Protein AF-A0A151R2X0-F1 (afdb_monomer_lite)

Organism: Cajanus cajan (NCBI:txid3821)

Sequence (157 aa):
MKINYKLSSAKICKNKICYETSFVLVKNMNIPCILGTPFLSLLYPFTVTEKGLETKILGNNLCFEFIYPPRSRELNLLKENSTSFITNKRKHINFLSKEIQYKRIEEQLQNKNLQETIKVINDKIEKEICELNPTAFWHRKKYEVSLPYIDNFDGEF

Structure (mmCIF, N/CA/C/O backbone):
data_AF-A0A151R2X0-F1
#
_entry.id   AF-A0A151R2X0-F1
#
loop_
_atom_site.group_PDB
_atom_site.id
_atom_site.type_symbol
_atom_site.label_atom_id
_atom_site.label_alt_id
_atom_site.label_comp_id
_atom_site.label_asym_id
_atom_site.label_entity_id
_atom_site.label_seq_id
_atom_site.pdbx_PDB_ins_code
_atom_site.Cartn_x
_atom_site.Cartn_y
_atom_site.Cartn_z
_atom_site.occupancy
_atom_site.B_iso_or_equiv
_atom_site.auth_seq_id
_atom_site.auth_comp_id
_atom_site.auth_asym_id
_atom_site.auth_atom_id
_atom_site.pdbx_PDB_model_num
ATOM 1 N N . MET A 1 1 ? 13.670 11.513 5.527 1.00 50.47 1 MET A N 1
ATOM 2 C CA . MET A 1 1 ? 14.471 10.467 4.851 1.00 50.47 1 MET A CA 1
ATOM 3 C C . MET A 1 1 ? 15.838 11.062 4.517 1.00 50.47 1 MET A C 1
ATOM 5 O O . MET A 1 1 ? 15.891 11.963 3.693 1.00 50.47 1 MET A O 1
ATOM 9 N N . LYS A 1 2 ? 16.921 10.677 5.213 1.00 51.53 2 LYS A N 1
ATOM 10 C CA . LYS A 1 2 ? 18.277 11.179 4.904 1.00 51.53 2 LYS A CA 1
ATOM 11 C C . LYS A 1 2 ? 18.842 10.374 3.731 1.00 51.53 2 LYS A C 1
ATOM 13 O O . LYS A 1 2 ? 19.116 9.185 3.875 1.00 51.53 2 LYS A O 1
ATOM 18 N N . ILE A 1 3 ? 18.940 11.005 2.563 1.00 58.28 3 ILE A N 1
ATOM 19 C CA . ILE A 1 3 ? 19.535 10.414 1.360 1.00 58.28 3 ILE A CA 1
ATOM 20 C C . ILE A 1 3 ? 21.053 10.467 1.534 1.00 58.28 3 ILE A C 1
ATOM 22 O O . ILE A 1 3 ? 21.662 11.510 1.333 1.00 58.28 3 ILE A O 1
ATOM 26 N N . ASN A 1 4 ? 21.659 9.359 1.955 1.00 61.53 4 ASN A N 1
ATOM 27 C CA . ASN A 1 4 ? 23.092 9.331 2.267 1.00 61.53 4 ASN A CA 1
ATOM 28 C C . ASN A 1 4 ? 23.978 9.008 1.050 1.00 61.53 4 ASN A C 1
ATOM 30 O O . ASN A 1 4 ? 25.188 9.182 1.131 1.00 61.53 4 ASN A O 1
ATOM 34 N N . TYR A 1 5 ? 23.401 8.550 -0.068 1.00 72.62 5 TYR A N 1
ATOM 35 C CA . TYR A 1 5 ? 24.160 8.099 -1.239 1.00 72.62 5 TYR A CA 1
ATOM 36 C C . TYR A 1 5 ? 23.413 8.462 -2.532 1.00 72.62 5 TYR A C 1
ATOM 38 O O . TYR A 1 5 ? 22.642 7.668 -3.070 1.00 72.62 5 TYR A O 1
ATOM 46 N N . LYS A 1 6 ? 23.596 9.696 -3.017 1.00 79.69 6 LYS A N 1
ATOM 47 C CA . LYS A 1 6 ? 23.119 10.122 -4.342 1.00 79.69 6 LYS A CA 1
ATOM 48 C C . LYS A 1 6 ? 24.209 9.839 -5.371 1.00 79.69 6 LYS A C 1
ATOM 50 O O . LYS A 1 6 ? 25.316 10.353 -5.254 1.00 79.69 6 LYS A O 1
ATOM 55 N N . LEU A 1 7 ? 23.881 9.055 -6.388 1.00 81.06 7 LEU A N 1
ATOM 56 C CA . LEU A 1 7 ? 24.717 8.849 -7.560 1.00 81.06 7 LEU A CA 1
ATOM 57 C C . LEU A 1 7 ? 24.312 9.877 -8.617 1.00 81.06 7 LEU A C 1
ATOM 59 O O . LEU A 1 7 ? 23.279 9.739 -9.269 1.00 81.06 7 LEU A O 1
ATOM 63 N N . SER A 1 8 ? 25.095 10.947 -8.730 1.00 78.62 8 SER A N 1
ATOM 64 C CA . SER A 1 8 ? 24.749 12.108 -9.562 1.00 78.62 8 SER A CA 1
ATOM 65 C C . SER A 1 8 ? 24.817 11.834 -11.065 1.00 78.62 8 SER A C 1
ATOM 67 O O . SER A 1 8 ? 24.056 12.441 -11.809 1.00 78.62 8 SER A O 1
ATOM 69 N N . SER A 1 9 ? 25.690 10.921 -11.495 1.00 81.00 9 SER A N 1
ATOM 70 C CA . SER A 1 9 ? 25.877 10.542 -12.896 1.00 81.00 9 SER A CA 1
ATOM 71 C C . SER A 1 9 ? 26.011 9.026 -12.985 1.00 81.00 9 SER A C 1
ATOM 73 O O . SER A 1 9 ? 27.013 8.441 -12.574 1.00 81.00 9 SER A O 1
ATOM 75 N N . ALA A 1 10 ? 24.958 8.379 -13.468 1.00 85.88 10 ALA A N 1
ATOM 76 C CA . ALA A 1 10 ? 24.930 6.965 -13.787 1.00 85.88 10 ALA A CA 1
ATOM 77 C C . ALA A 1 10 ? 24.503 6.797 -15.238 1.00 85.88 10 ALA A C 1
ATOM 79 O O . ALA A 1 10 ? 23.659 7.543 -15.732 1.00 85.88 10 ALA A O 1
ATOM 80 N N . LYS A 1 11 ? 25.058 5.796 -15.918 1.00 87.50 11 LYS A N 1
ATOM 81 C CA . LYS A 1 11 ? 24.751 5.528 -17.322 1.00 87.50 11 LYS A CA 1
ATOM 82 C C . LYS A 1 11 ? 23.962 4.234 -17.451 1.00 87.50 11 LYS A C 1
ATOM 84 O O . LYS A 1 11 ? 24.412 3.184 -17.003 1.00 87.50 11 LYS A O 1
ATOM 89 N N . ILE A 1 12 ? 22.794 4.317 -18.077 1.00 87.69 12 ILE A N 1
ATOM 90 C CA . ILE A 1 12 ? 21.970 3.168 -18.452 1.00 87.69 12 ILE A CA 1
ATOM 91 C C . ILE A 1 12 ? 22.197 2.928 -19.937 1.00 87.69 12 ILE A C 1
ATOM 93 O O . ILE A 1 12 ? 21.788 3.748 -20.757 1.00 87.69 12 ILE A O 1
ATOM 97 N N . CYS A 1 13 ? 22.847 1.820 -20.279 1.00 86.44 13 CYS A N 1
ATOM 98 C CA . CYS A 1 13 ? 23.218 1.516 -21.655 1.00 86.44 13 CYS A CA 1
ATOM 99 C C . CYS A 1 13 ? 22.451 0.306 -22.195 1.00 86.44 13 CYS A C 1
ATOM 101 O O . CYS A 1 13 ? 22.389 -0.734 -21.543 1.00 86.44 13 CYS A O 1
ATOM 103 N N . LYS A 1 14 ? 21.912 0.424 -23.412 1.00 85.75 14 LYS A N 1
ATOM 104 C CA . LYS A 1 14 ? 21.332 -0.689 -24.174 1.00 85.75 14 LYS A CA 1
ATOM 105 C C . LYS A 1 14 ? 21.591 -0.474 -25.667 1.00 85.75 14 LYS A C 1
ATOM 107 O O . LYS A 1 14 ? 21.430 0.628 -26.176 1.00 85.75 14 LYS A O 1
ATOM 112 N N . ASN A 1 15 ? 22.037 -1.521 -26.365 1.00 77.81 15 ASN A N 1
ATOM 113 C CA . ASN A 1 15 ? 22.317 -1.517 -27.810 1.00 77.81 15 ASN A CA 1
ATOM 114 C C . ASN A 1 15 ? 23.133 -0.296 -28.294 1.00 77.81 15 ASN A C 1
ATOM 116 O O . ASN A 1 15 ? 22.764 0.359 -29.263 1.00 77.81 15 ASN A O 1
ATOM 120 N N . LYS A 1 16 ? 24.253 -0.005 -27.609 1.00 81.56 16 LYS A N 1
ATOM 121 C CA . LYS A 1 16 ? 25.191 1.117 -27.864 1.00 81.56 16 LYS A CA 1
ATOM 122 C C . LYS A 1 16 ? 24.661 2.528 -27.563 1.00 81.56 16 LYS A C 1
ATOM 124 O O . LYS A 1 16 ? 25.419 3.485 -27.682 1.00 81.56 16 LYS A O 1
ATOM 129 N N . ILE A 1 17 ? 23.411 2.661 -27.128 1.00 84.88 17 ILE A N 1
ATOM 130 C CA . ILE A 1 17 ? 22.834 3.922 -26.656 1.00 84.88 17 ILE A CA 1
ATOM 131 C C . ILE A 1 17 ? 22.955 3.957 -25.135 1.00 84.88 17 ILE A C 1
ATOM 133 O O . ILE A 1 17 ? 22.631 2.972 -24.472 1.00 84.88 17 ILE A O 1
ATOM 137 N N . CYS A 1 18 ? 23.415 5.077 -24.582 1.00 88.44 18 CYS A N 1
ATOM 138 C CA . CYS A 1 18 ? 23.543 5.280 -23.143 1.00 88.44 18 CYS A CA 1
ATOM 139 C C . CYS A 1 18 ? 22.806 6.547 -22.714 1.00 88.44 18 CYS A C 1
ATOM 141 O O . CYS A 1 18 ? 23.022 7.611 -23.288 1.00 88.44 18 CYS A O 1
ATOM 143 N N . TYR A 1 19 ? 21.997 6.433 -21.666 1.00 87.88 19 TYR A N 1
ATOM 144 C CA . TYR A 1 19 ? 21.328 7.558 -21.022 1.00 87.88 19 TYR A CA 1
ATOM 145 C C . TYR A 1 19 ? 21.995 7.863 -19.703 1.00 87.88 19 TYR A C 1
ATOM 147 O O . TYR A 1 19 ? 22.182 6.969 -18.876 1.00 87.88 19 TYR A O 1
ATOM 155 N N . GLU A 1 20 ? 22.316 9.128 -19.496 1.00 89.25 20 GLU A N 1
ATOM 156 C CA . GLU A 1 20 ? 22.836 9.598 -18.226 1.00 89.25 20 GLU A CA 1
ATOM 157 C C . GLU A 1 20 ? 21.683 10.034 -17.323 1.00 89.25 20 GLU A C 1
ATOM 159 O O . GLU A 1 20 ? 20.837 10.837 -17.710 1.00 89.25 20 GLU A O 1
ATOM 164 N N . THR A 1 21 ? 21.619 9.476 -16.119 1.00 88.00 21 THR A N 1
ATOM 165 C CA . THR A 1 21 ? 20.599 9.814 -15.129 1.00 88.00 21 THR A CA 1
ATOM 166 C C . THR A 1 21 ? 21.159 9.711 -13.717 1.00 88.00 21 THR A C 1
ATOM 168 O O . THR A 1 21 ? 22.213 9.120 -13.486 1.00 88.00 21 THR A O 1
ATOM 171 N N . SER A 1 22 ? 20.453 10.298 -12.757 1.00 85.44 22 SER A N 1
ATOM 172 C CA . SER A 1 22 ? 20.851 10.260 -11.350 1.00 85.44 22 SER A CA 1
ATOM 173 C C . SER A 1 22 ? 20.040 9.222 -10.582 1.00 85.44 22 SER A C 1
ATOM 175 O O . SER A 1 22 ? 18.832 9.097 -10.787 1.00 85.44 22 SER A O 1
ATOM 177 N N . PHE A 1 23 ? 20.693 8.510 -9.666 1.00 84.50 23 PHE A N 1
ATOM 178 C CA . PHE A 1 23 ? 20.058 7.522 -8.798 1.00 84.50 23 PHE A CA 1
ATOM 179 C C . PHE A 1 23 ? 20.262 7.849 -7.328 1.00 84.50 23 PHE A C 1
ATOM 181 O O . PHE A 1 23 ? 21.222 8.503 -6.926 1.00 84.50 23 PHE A O 1
ATOM 188 N N . VAL A 1 24 ? 19.356 7.339 -6.503 1.00 85.88 24 VAL A N 1
ATOM 189 C CA . VAL A 1 24 ? 19.495 7.354 -5.052 1.00 85.88 24 VAL A CA 1
ATOM 190 C C . VAL A 1 24 ? 19.697 5.922 -4.587 1.00 85.88 24 VAL A C 1
ATOM 192 O O . VAL A 1 24 ? 18.836 5.073 -4.803 1.00 85.88 24 VAL A O 1
ATOM 195 N N . LEU A 1 25 ? 20.832 5.659 -3.944 1.00 81.69 25 LEU A N 1
ATOM 196 C CA . LEU A 1 25 ? 21.114 4.368 -3.339 1.00 81.69 25 LEU A CA 1
ATOM 197 C C . LEU A 1 25 ? 20.588 4.358 -1.906 1.00 81.69 25 LEU A C 1
ATOM 199 O O . LEU A 1 25 ? 20.908 5.219 -1.082 1.00 81.69 25 LEU A O 1
ATOM 203 N N . VAL A 1 26 ? 19.784 3.343 -1.609 1.00 81.00 26 VAL A N 1
ATOM 204 C CA . VAL A 1 26 ? 19.197 3.113 -0.292 1.00 81.00 26 VAL A CA 1
ATOM 205 C C . VAL A 1 26 ? 19.729 1.784 0.232 1.00 81.00 26 VAL A C 1
ATOM 207 O O . VAL A 1 26 ? 19.663 0.767 -0.456 1.00 81.00 26 VAL A O 1
ATOM 210 N N . LYS A 1 27 ? 20.288 1.793 1.448 1.00 78.94 27 LYS A N 1
ATOM 211 C CA . LYS A 1 27 ? 20.796 0.575 2.098 1.00 78.94 27 LYS A CA 1
ATOM 212 C C . LYS A 1 27 ? 19.648 -0.413 2.341 1.00 78.94 27 LYS A C 1
ATOM 214 O O . LYS A 1 27 ? 18.549 0.003 2.692 1.00 78.94 27 LYS A O 1
ATOM 219 N N . ASN A 1 28 ? 19.938 -1.708 2.208 1.00 78.81 28 ASN A N 1
ATOM 220 C CA . ASN A 1 28 ? 19.025 -2.823 2.493 1.00 78.81 28 ASN A CA 1
ATOM 221 C C . ASN A 1 28 ? 17.746 -2.869 1.632 1.00 78.81 28 ASN A C 1
ATOM 223 O O . ASN A 1 28 ? 16.739 -3.427 2.064 1.00 78.81 28 ASN A O 1
ATOM 227 N N . MET A 1 29 ? 17.761 -2.316 0.414 1.00 78.88 29 MET A N 1
ATOM 228 C CA . MET A 1 29 ? 16.668 -2.538 -0.535 1.00 78.88 29 MET A CA 1
ATOM 229 C C . MET A 1 29 ? 16.898 -3.808 -1.349 1.00 78.88 29 MET A C 1
ATOM 231 O O . MET A 1 29 ? 17.875 -3.908 -2.082 1.00 78.88 29 MET A O 1
ATOM 235 N N . ASN A 1 30 ? 15.953 -4.744 -1.257 1.00 77.12 30 ASN A N 1
ATOM 236 C CA . ASN A 1 30 ? 15.908 -5.959 -2.079 1.00 77.12 30 ASN A CA 1
ATOM 237 C C . ASN A 1 30 ? 15.040 -5.779 -3.343 1.00 77.12 30 ASN A C 1
ATOM 239 O O . ASN A 1 30 ? 14.506 -6.738 -3.894 1.00 77.12 30 ASN A O 1
ATOM 243 N N . ILE A 1 31 ? 14.813 -4.528 -3.751 1.00 76.38 31 ILE A N 1
ATOM 244 C CA . ILE A 1 31 ? 13.983 -4.188 -4.908 1.00 76.38 31 ILE A CA 1
ATOM 245 C C . ILE A 1 31 ? 14.921 -3.918 -6.089 1.00 76.38 31 ILE A C 1
ATOM 247 O O . ILE A 1 31 ? 15.918 -3.213 -5.905 1.00 76.38 31 ILE A O 1
ATOM 251 N N . PRO A 1 32 ? 14.617 -4.431 -7.296 1.00 77.69 32 PRO A N 1
ATOM 252 C CA . PRO A 1 32 ? 15.331 -4.039 -8.502 1.00 77.69 32 PRO A CA 1
ATOM 253 C C .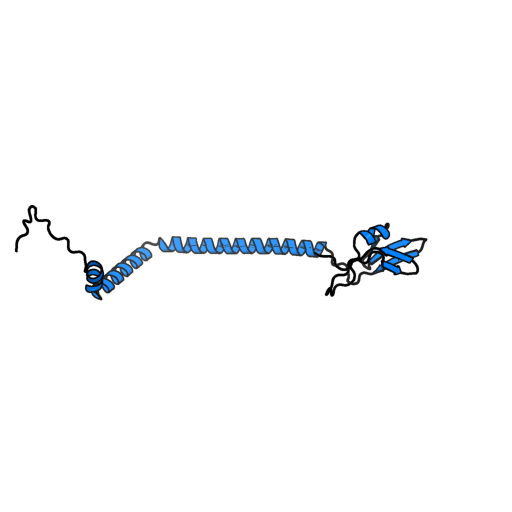 PRO A 1 32 ? 15.301 -2.520 -8.727 1.00 77.69 32 PRO A C 1
ATOM 255 O O . PRO A 1 32 ? 14.448 -1.810 -8.197 1.00 77.69 32 PRO A O 1
ATOM 258 N N . CYS A 1 33 ? 16.228 -2.018 -9.542 1.00 79.75 33 CYS A N 1
ATOM 259 C CA . CYS A 1 33 ? 16.338 -0.594 -9.854 1.00 79.75 33 CYS A CA 1
ATOM 260 C C . CYS A 1 33 ? 14.995 0.004 -10.324 1.00 79.75 33 CYS A C 1
ATOM 262 O O . CYS A 1 33 ? 14.375 -0.502 -11.260 1.00 79.75 33 CYS A O 1
ATOM 264 N N . ILE A 1 34 ? 14.560 1.093 -9.681 1.00 82.69 34 ILE A N 1
ATOM 265 C CA . ILE A 1 34 ? 13.334 1.814 -10.039 1.00 82.69 34 ILE A CA 1
ATOM 266 C C . ILE A 1 34 ? 13.702 2.958 -10.982 1.00 82.69 34 ILE A C 1
ATOM 268 O O . ILE A 1 34 ? 14.409 3.893 -10.604 1.00 82.69 34 ILE A O 1
ATOM 272 N N . LEU A 1 35 ? 13.183 2.895 -12.204 1.00 85.88 35 LEU A N 1
ATOM 273 C CA . LEU A 1 35 ? 13.348 3.937 -13.210 1.00 85.88 35 LEU A CA 1
ATOM 274 C C . LEU A 1 35 ? 12.204 4.943 -13.078 1.00 85.88 35 LEU A C 1
ATOM 276 O O . LEU A 1 35 ? 11.059 4.658 -13.422 1.00 85.88 35 LEU A O 1
ATOM 280 N N . GLY A 1 36 ? 12.515 6.105 -12.507 1.00 84.50 36 GLY A N 1
ATOM 281 C CA . GLY A 1 36 ? 11.536 7.162 -12.262 1.00 84.50 36 GLY A CA 1
ATOM 282 C C . GLY A 1 36 ? 11.301 8.082 -13.462 1.00 84.50 36 GLY A C 1
ATOM 283 O O . GLY A 1 36 ? 11.897 7.934 -14.530 1.00 84.50 36 GLY A O 1
ATOM 284 N N . THR A 1 37 ? 10.486 9.112 -13.234 1.00 86.00 37 THR A N 1
ATOM 285 C CA . THR A 1 37 ? 10.157 10.161 -14.212 1.00 86.00 37 THR A CA 1
ATOM 286 C C . THR A 1 37 ? 11.369 10.767 -14.927 1.00 86.00 37 THR A C 1
ATOM 288 O O . THR A 1 37 ? 11.290 10.913 -16.142 1.00 86.00 37 THR A O 1
ATOM 291 N N . PRO A 1 38 ? 12.509 11.066 -14.262 1.00 85.62 38 PRO A N 1
ATOM 292 C CA . PRO A 1 38 ? 13.669 11.630 -14.952 1.00 85.62 38 PRO A CA 1
ATOM 293 C C . PRO A 1 38 ? 14.186 10.750 -16.093 1.00 85.62 38 PRO A C 1
ATOM 295 O O . PRO A 1 38 ? 14.584 11.265 -17.129 1.00 85.62 38 PRO A O 1
ATOM 298 N N . PHE A 1 39 ? 14.151 9.426 -15.926 1.00 89.19 39 PHE A N 1
ATOM 299 C CA . PHE A 1 39 ? 14.543 8.501 -16.985 1.00 89.19 39 PHE A CA 1
ATOM 300 C C . PHE A 1 39 ? 13.488 8.429 -18.095 1.00 89.19 39 PHE A C 1
ATOM 302 O O . PHE A 1 39 ? 13.836 8.436 -19.270 1.00 89.19 39 PHE A O 1
ATOM 309 N N . LEU A 1 40 ? 12.199 8.433 -17.742 1.00 89.62 40 LEU A N 1
ATOM 310 C CA . LEU A 1 40 ? 11.111 8.438 -18.726 1.00 89.62 40 LEU A CA 1
ATOM 311 C C . LEU A 1 40 ? 11.133 9.688 -19.615 1.00 89.62 40 LEU A C 1
ATOM 313 O O . LEU A 1 40 ? 10.894 9.583 -20.814 1.00 89.62 40 LEU A O 1
ATOM 317 N N . SER A 1 41 ? 11.479 10.852 -19.058 1.00 89.00 41 SER A N 1
ATOM 318 C CA . SER A 1 41 ? 11.646 12.084 -19.836 1.00 89.00 41 SER A CA 1
ATOM 319 C C . SER A 1 41 ? 12.777 11.980 -20.863 1.00 89.00 41 SER A C 1
ATOM 321 O O . SER A 1 41 ? 12.655 12.530 -21.951 1.00 89.00 41 SER A O 1
ATOM 323 N N . LEU A 1 42 ? 13.855 11.251 -20.549 1.00 87.81 42 LEU A N 1
ATOM 324 C CA . LEU A 1 42 ? 14.965 11.009 -21.481 1.00 87.81 42 LEU A CA 1
ATOM 325 C C . LEU A 1 42 ? 14.598 10.023 -22.598 1.00 87.81 42 LEU A C 1
ATOM 327 O O . LEU A 1 42 ? 15.193 10.062 -23.671 1.00 87.81 42 LEU A O 1
ATOM 3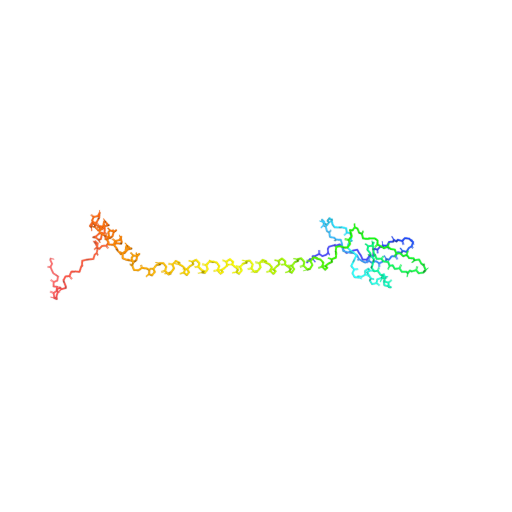31 N N . LEU A 1 43 ? 13.633 9.137 -22.345 1.00 89.19 43 LEU A N 1
ATOM 332 C CA . LEU A 1 43 ? 13.122 8.182 -23.327 1.00 89.19 43 LEU A CA 1
ATOM 333 C C . LEU A 1 43 ? 12.065 8.776 -24.263 1.00 89.19 43 LEU A C 1
ATOM 335 O O . LEU A 1 43 ? 11.617 8.085 -25.176 1.00 89.19 43 LEU A O 1
ATOM 339 N N . TYR A 1 44 ? 11.622 10.012 -24.035 1.00 88.25 44 TYR A N 1
ATOM 340 C CA . TYR A 1 44 ? 10.538 10.592 -24.814 1.00 88.25 44 TYR A CA 1
ATOM 341 C C . TYR A 1 44 ? 10.970 10.868 -26.269 1.00 88.25 44 TYR A C 1
ATOM 343 O O . TYR A 1 44 ? 12.009 11.496 -26.481 1.00 88.25 44 TYR A O 1
ATOM 351 N N . PRO A 1 45 ? 10.168 10.479 -27.278 1.00 90.44 45 PRO A N 1
ATOM 352 C CA . PRO A 1 45 ? 8.891 9.766 -27.180 1.00 90.44 45 PRO A CA 1
ATOM 353 C C . PRO A 1 45 ? 9.059 8.248 -26.973 1.00 90.44 45 PRO A C 1
ATOM 355 O O . PRO A 1 45 ? 9.893 7.606 -27.612 1.00 90.44 45 PRO A O 1
ATOM 358 N N . PHE A 1 46 ? 8.209 7.659 -26.125 1.00 91.75 46 PHE A N 1
ATOM 359 C CA . PHE A 1 46 ? 8.143 6.210 -25.906 1.00 91.75 46 PHE A CA 1
ATOM 360 C C . PHE A 1 46 ? 6.697 5.699 -25.908 1.00 91.75 46 PHE A C 1
ATOM 362 O O . PHE A 1 46 ? 5.743 6.454 -25.731 1.00 91.75 46 PHE A O 1
ATOM 369 N N . THR A 1 47 ? 6.535 4.396 -26.103 1.00 90.31 47 THR A N 1
ATOM 370 C CA . THR A 1 47 ? 5.272 3.660 -26.049 1.00 90.31 47 THR A CA 1
ATOM 371 C C . THR A 1 47 ? 5.388 2.548 -25.015 1.00 90.31 47 THR A C 1
ATOM 373 O O . THR A 1 47 ? 6.448 1.952 -24.845 1.00 90.31 47 THR A O 1
ATOM 376 N N . VAL A 1 48 ? 4.303 2.280 -24.296 1.00 88.56 48 VAL A N 1
ATOM 377 C CA . VAL A 1 48 ? 4.238 1.189 -23.320 1.00 88.56 48 VAL A CA 1
ATOM 378 C C . VAL A 1 48 ? 3.584 -0.016 -23.989 1.00 88.56 48 VAL A C 1
ATOM 380 O O . VAL A 1 48 ? 2.465 0.098 -24.484 1.00 88.56 48 VAL A O 1
ATOM 383 N N . THR A 1 49 ? 4.266 -1.158 -24.001 1.00 88.25 49 THR A N 1
ATOM 384 C CA . THR A 1 49 ? 3.741 -2.441 -24.491 1.00 88.25 49 THR A CA 1
ATOM 385 C C . THR A 1 49 ? 3.668 -3.452 -23.348 1.00 88.25 49 THR A C 1
ATOM 387 O O . THR A 1 49 ? 4.156 -3.196 -22.250 1.00 88.25 49 THR A O 1
ATOM 390 N N . GLU A 1 50 ? 3.068 -4.623 -23.572 1.00 83.62 50 GLU A N 1
ATOM 391 C CA . GLU A 1 50 ? 3.025 -5.686 -22.550 1.00 83.62 50 GLU A CA 1
ATOM 392 C C . GLU A 1 50 ? 4.424 -6.159 -22.127 1.00 83.62 50 GLU A C 1
ATOM 394 O O . GLU A 1 50 ? 4.623 -6.604 -20.997 1.00 83.62 50 GLU A O 1
ATOM 399 N N . LYS A 1 51 ? 5.399 -6.043 -23.037 1.00 86.38 51 LYS A N 1
ATOM 400 C CA . LYS A 1 51 ? 6.782 -6.468 -22.818 1.00 86.38 51 LYS A CA 1
ATOM 401 C C . LYS A 1 51 ? 7.609 -5.410 -22.096 1.00 86.38 51 LYS A C 1
ATOM 403 O O . LYS A 1 51 ? 8.499 -5.776 -21.332 1.00 86.38 51 LYS A O 1
ATOM 408 N N . GLY A 1 52 ? 7.361 -4.124 -22.338 1.00 89.25 52 GLY A N 1
ATOM 409 C CA . GLY A 1 52 ? 8.248 -3.078 -21.845 1.00 89.25 52 GLY A CA 1
ATOM 410 C C . GLY A 1 52 ? 7.958 -1.673 -22.359 1.00 89.25 52 GLY A C 1
ATOM 411 O O . GLY A 1 52 ? 6.882 -1.371 -22.869 1.00 89.25 52 GLY A O 1
ATOM 412 N N . LEU A 1 53 ? 8.956 -0.801 -22.213 1.00 90.38 53 LEU A N 1
ATOM 413 C CA . LEU A 1 53 ? 8.968 0.548 -22.777 1.00 90.38 53 LEU A CA 1
ATOM 414 C C . LEU A 1 53 ? 9.716 0.546 -24.108 1.00 90.38 53 LEU A C 1
ATOM 416 O O . LEU A 1 53 ? 10.910 0.252 -24.148 1.00 90.38 53 LEU A O 1
ATOM 420 N N . GLU A 1 54 ? 9.035 0.912 -25.184 1.00 91.62 54 GLU A N 1
ATOM 421 C CA . GLU A 1 54 ? 9.594 0.972 -26.530 1.00 91.62 54 GLU A CA 1
ATOM 422 C C . GLU A 1 54 ? 9.817 2.421 -26.961 1.00 91.62 54 GLU A C 1
ATOM 424 O O . GLU A 1 54 ? 8.927 3.256 -26.848 1.00 91.62 54 GLU A O 1
ATOM 429 N N . THR A 1 55 ? 11.001 2.736 -27.477 1.00 91.19 55 THR A N 1
ATOM 430 C CA . THR A 1 55 ? 11.323 4.049 -28.054 1.00 91.19 55 THR A CA 1
ATOM 431 C C . THR A 1 55 ? 12.079 3.880 -29.369 1.00 91.19 55 THR A C 1
ATOM 433 O O . THR A 1 55 ? 12.737 2.860 -29.595 1.00 91.19 55 THR A O 1
ATOM 436 N N . LYS A 1 56 ? 11.969 4.868 -30.260 1.00 88.94 56 LYS A N 1
ATOM 437 C CA . LYS A 1 56 ? 12.669 4.891 -31.549 1.00 88.94 56 LYS A CA 1
ATOM 438 C C . LYS A 1 56 ? 13.734 5.968 -31.533 1.00 88.94 56 LYS A C 1
ATOM 440 O O . LYS A 1 56 ? 13.411 7.149 -31.463 1.00 88.94 56 LYS A O 1
ATOM 445 N N . ILE A 1 57 ? 14.995 5.567 -31.663 1.00 84.12 57 ILE A N 1
ATOM 446 C CA . ILE A 1 57 ? 16.125 6.499 -31.713 1.00 84.12 57 ILE A CA 1
ATOM 447 C C . ILE A 1 57 ? 16.989 6.170 -32.913 1.00 84.12 57 ILE A C 1
ATOM 449 O O . ILE A 1 57 ? 17.461 5.044 -33.053 1.00 84.12 57 ILE A O 1
ATOM 453 N N . LEU A 1 58 ? 17.207 7.170 -33.773 1.00 79.81 58 LEU A N 1
ATOM 454 C CA . LEU A 1 58 ? 18.066 7.057 -34.959 1.00 79.81 58 LEU A CA 1
ATOM 455 C C . LEU A 1 58 ? 17.689 5.856 -35.855 1.00 79.81 58 LEU A C 1
ATOM 457 O O . LEU A 1 58 ? 18.555 5.190 -36.411 1.00 79.81 58 LEU A O 1
ATOM 461 N N . GLY A 1 59 ? 16.390 5.547 -35.953 1.00 78.56 59 GLY A N 1
ATOM 462 C CA . GLY A 1 59 ? 15.868 4.412 -36.726 1.00 78.56 59 GLY A CA 1
ATOM 463 C C . GLY A 1 59 ? 15.935 3.051 -36.020 1.00 78.56 59 GLY A C 1
ATOM 464 O O . GLY A 1 59 ? 15.347 2.093 -36.513 1.00 78.56 59 GLY A O 1
ATOM 465 N N . ASN A 1 60 ? 16.569 2.963 -34.847 1.00 82.19 60 ASN A N 1
ATOM 466 C CA . ASN A 1 60 ? 16.630 1.744 -34.047 1.00 82.19 60 ASN A CA 1
ATOM 467 C C . ASN A 1 60 ? 15.502 1.717 -33.008 1.00 82.19 60 ASN A C 1
ATOM 469 O O . ASN A 1 60 ? 15.342 2.653 -32.220 1.00 82.19 60 ASN A O 1
ATOM 473 N N . ASN A 1 61 ? 14.743 0.619 -32.979 1.00 86.19 61 ASN A N 1
ATOM 474 C CA . ASN A 1 61 ? 13.798 0.344 -31.900 1.00 86.19 61 ASN A CA 1
ATOM 475 C C . ASN A 1 61 ? 14.561 -0.151 -30.669 1.00 86.19 61 ASN A C 1
ATOM 477 O O . ASN A 1 61 ? 15.247 -1.174 -30.714 1.00 86.19 61 ASN A O 1
ATOM 481 N N . LEU A 1 62 ? 14.400 0.554 -29.556 1.00 89.88 62 LEU A N 1
ATOM 482 C CA . LEU A 1 62 ? 14.925 0.166 -28.258 1.00 89.88 62 LEU A CA 1
ATOM 483 C C . LEU A 1 62 ? 13.761 -0.234 -27.354 1.00 89.88 62 LEU A C 1
ATOM 485 O O . LEU A 1 62 ? 12.841 0.553 -27.161 1.00 89.88 62 LEU A O 1
ATOM 489 N N . CYS A 1 63 ? 13.811 -1.441 -26.794 1.00 90.06 63 CYS A N 1
ATOM 490 C CA . CYS A 1 63 ? 12.814 -1.926 -25.841 1.00 90.06 63 CYS A CA 1
ATOM 491 C C . CYS A 1 63 ? 13.465 -2.129 -24.472 1.00 90.06 63 CYS A C 1
ATOM 493 O O . CYS A 1 63 ? 14.478 -2.819 -24.375 1.00 90.06 63 CYS A O 1
ATOM 495 N N . PHE A 1 64 ? 12.911 -1.543 -23.417 1.00 89.44 64 PHE A N 1
ATOM 496 C CA . PHE A 1 64 ? 13.278 -1.804 -22.026 1.00 89.44 64 PHE A CA 1
ATOM 497 C C . PHE A 1 64 ? 12.238 -2.730 -21.406 1.00 89.44 64 PHE A C 1
ATOM 499 O O . PHE A 1 64 ? 11.131 -2.300 -21.096 1.00 89.44 64 PHE A O 1
ATOM 506 N N . GLU A 1 65 ? 12.602 -3.999 -21.251 1.00 89.50 65 GLU A N 1
ATOM 507 C CA . GLU A 1 65 ? 11.698 -5.049 -20.784 1.00 89.50 65 GLU A CA 1
ATOM 508 C C . GLU A 1 65 ? 11.338 -4.885 -19.307 1.00 89.50 65 GLU A C 1
ATOM 510 O O . GLU A 1 65 ? 12.170 -4.501 -18.478 1.00 89.50 65 GLU A O 1
ATOM 515 N N . PHE A 1 66 ? 10.092 -5.208 -18.970 1.00 87.19 66 PHE A N 1
ATOM 516 C CA . PHE A 1 66 ? 9.665 -5.262 -17.584 1.00 87.19 66 PHE A CA 1
ATOM 517 C C . PHE A 1 66 ? 10.193 -6.521 -16.898 1.00 87.19 66 PHE A C 1
ATOM 519 O O . PHE A 1 66 ? 10.109 -7.625 -17.427 1.00 87.19 66 PHE A O 1
ATOM 526 N N . ILE A 1 67 ? 10.682 -6.358 -15.668 1.00 84.12 67 ILE A N 1
ATOM 527 C CA . ILE A 1 67 ? 11.135 -7.479 -14.827 1.00 84.12 67 ILE A CA 1
ATOM 528 C C . ILE A 1 67 ? 9.954 -8.390 -14.456 1.00 84.12 67 ILE A C 1
ATOM 530 O O . ILE A 1 67 ? 10.103 -9.602 -14.329 1.00 84.12 67 ILE A O 1
ATOM 534 N N . TYR A 1 68 ? 8.770 -7.798 -14.299 1.00 79.56 68 TYR A N 1
ATOM 535 C CA . TYR A 1 68 ? 7.516 -8.490 -14.032 1.00 79.56 68 TYR A CA 1
ATOM 536 C C . TYR A 1 68 ? 6.442 -7.942 -14.972 1.00 79.56 68 TYR A C 1
ATOM 538 O O . TYR A 1 68 ? 6.451 -6.736 -15.227 1.00 79.56 68 TYR A O 1
ATOM 546 N N . PRO A 1 69 ? 5.495 -8.770 -15.447 1.00 72.56 69 PRO A N 1
ATOM 547 C CA . PRO A 1 69 ? 4.415 -8.287 -16.295 1.00 72.56 69 PRO A CA 1
ATOM 548 C C . PRO A 1 69 ? 3.655 -7.157 -15.587 1.00 72.56 69 PRO A C 1
ATOM 550 O O . PRO A 1 69 ? 3.450 -7.232 -14.365 1.00 72.56 69 PRO A O 1
ATOM 553 N N . PRO A 1 70 ? 3.235 -6.111 -16.318 1.00 66.88 70 PRO A N 1
ATOM 554 C CA . PRO A 1 70 ? 2.502 -5.006 -15.730 1.00 66.88 70 PRO A CA 1
ATOM 555 C C . PRO A 1 70 ? 1.191 -5.548 -15.151 1.00 66.88 70 PRO A C 1
ATOM 557 O O . PRO A 1 70 ? 0.251 -5.861 -15.877 1.00 66.88 70 PRO A O 1
ATOM 560 N N . ARG A 1 71 ? 1.117 -5.686 -13.819 1.00 65.81 71 ARG A N 1
ATOM 561 C CA . ARG A 1 71 ? -0.158 -5.933 -13.135 1.00 65.81 71 ARG A CA 1
ATOM 562 C C . ARG A 1 71 ? -1.034 -4.736 -13.464 1.00 65.81 71 ARG A C 1
ATOM 564 O O . ARG A 1 71 ? -0.672 -3.627 -13.071 1.00 65.81 71 ARG A O 1
ATOM 571 N N . SER A 1 72 ? -2.131 -4.928 -14.197 1.00 65.69 72 SER A N 1
ATOM 572 C CA . SER A 1 72 ? -3.000 -3.810 -14.553 1.00 65.69 72 SER A CA 1
ATOM 573 C C . SER A 1 72 ? -3.425 -3.115 -13.260 1.00 65.69 72 SER A C 1
ATOM 575 O O . SER A 1 72 ? -4.083 -3.673 -12.381 1.00 65.69 72 SER A O 1
ATOM 577 N N . ARG A 1 73 ? -2.935 -1.887 -13.088 1.00 58.28 73 ARG A N 1
ATOM 578 C CA . ARG A 1 73 ? -3.196 -1.053 -11.911 1.00 58.28 73 ARG A CA 1
ATOM 579 C C . ARG A 1 73 ? -4.702 -0.911 -11.679 1.00 58.28 73 ARG A C 1
ATOM 581 O O . ARG A 1 73 ? -5.146 -0.858 -10.538 1.00 58.28 73 ARG A O 1
ATOM 588 N N . GLU A 1 74 ? -5.462 -0.947 -12.768 1.00 61.31 74 GLU A N 1
ATOM 589 C CA . GLU A 1 74 ? -6.920 -0.988 -12.811 1.00 61.31 74 GLU A CA 1
ATOM 590 C C . GLU A 1 74 ? -7.510 -2.195 -12.069 1.00 61.31 74 GLU A C 1
ATOM 592 O O . GLU A 1 74 ? -8.410 -2.004 -11.257 1.00 61.31 74 GLU A O 1
ATOM 597 N N . LEU A 1 75 ? -6.978 -3.415 -12.238 1.00 61.78 75 LEU A N 1
ATOM 598 C CA . LEU A 1 75 ? -7.488 -4.596 -11.524 1.00 61.78 75 LEU A CA 1
ATOM 599 C C . LEU A 1 75 ? -7.283 -4.487 -10.010 1.00 61.78 75 LEU A C 1
ATOM 601 O O . LEU A 1 75 ? -8.163 -4.876 -9.243 1.00 61.78 75 LEU A O 1
ATOM 605 N N . ASN A 1 76 ? -6.151 -3.939 -9.565 1.00 62.31 76 ASN A N 1
ATOM 606 C CA . ASN A 1 76 ? -5.896 -3.755 -8.135 1.00 62.31 76 ASN A CA 1
ATOM 607 C C . ASN A 1 76 ? -6.780 -2.651 -7.541 1.00 62.31 76 ASN A C 1
ATOM 609 O O . ASN A 1 76 ? -7.358 -2.857 -6.478 1.00 62.31 76 ASN A O 1
ATOM 613 N N . LEU A 1 77 ? -6.965 -1.536 -8.257 1.00 62.34 77 LEU A N 1
ATOM 614 C CA . LEU A 1 77 ? -7.843 -0.446 -7.822 1.00 62.34 77 LEU A CA 1
ATOM 615 C C . LEU A 1 77 ? -9.310 -0.904 -7.728 1.00 62.34 77 LEU A C 1
ATOM 617 O O . LEU A 1 77 ? -10.002 -0.615 -6.754 1.00 62.34 77 LEU A O 1
ATOM 621 N N . LEU A 1 78 ? -9.777 -1.681 -8.712 1.00 62.62 78 LEU A N 1
ATOM 622 C CA . LEU A 1 78 ? -11.115 -2.277 -8.709 1.00 62.62 78 LEU A CA 1
ATOM 623 C C . LEU A 1 78 ? -11.287 -3.275 -7.560 1.00 62.62 78 LEU A C 1
ATOM 625 O O . LEU A 1 78 ? -12.329 -3.288 -6.901 1.00 62.62 78 LEU A O 1
ATOM 629 N N . LYS A 1 79 ? -10.264 -4.089 -7.282 1.00 71.81 79 LYS A N 1
ATOM 630 C CA . LYS A 1 79 ? -10.281 -5.070 -6.192 1.00 71.81 79 LYS A CA 1
ATOM 631 C C . LYS A 1 79 ? -10.293 -4.401 -4.816 1.00 71.81 79 LYS A C 1
ATOM 633 O O . LYS A 1 79 ? -11.073 -4.809 -3.957 1.00 71.81 79 LYS A O 1
ATOM 638 N N . GLU A 1 80 ? -9.494 -3.363 -4.597 1.00 69.31 80 GLU A N 1
ATOM 639 C CA . GLU A 1 80 ? -9.470 -2.598 -3.339 1.00 69.31 80 GLU A CA 1
ATOM 640 C C . GLU A 1 80 ? -10.787 -1.844 -3.093 1.00 69.31 80 GLU A C 1
ATOM 642 O O . GLU A 1 80 ? -11.354 -1.901 -1.998 1.00 69.31 80 GLU A O 1
ATOM 647 N N . ASN A 1 81 ? -11.355 -1.222 -4.128 1.00 71.19 81 ASN A N 1
ATOM 648 C CA . ASN A 1 81 ? -12.655 -0.555 -4.025 1.00 71.19 81 ASN A CA 1
ATOM 649 C C . ASN A 1 81 ? -13.795 -1.550 -3.754 1.00 71.19 81 ASN A C 1
ATOM 651 O O . ASN A 1 81 ? -14.633 -1.324 -2.880 1.00 71.19 81 ASN A O 1
ATOM 655 N N . SER A 1 82 ? -13.802 -2.694 -4.441 1.00 69.94 82 SER A N 1
ATOM 656 C CA . SER A 1 82 ? -14.837 -3.719 -4.249 1.00 69.94 82 SER A CA 1
ATOM 657 C C . SER A 1 82 ? -14.764 -4.339 -2.851 1.00 69.94 82 SER A C 1
ATOM 659 O O . SER A 1 82 ? -15.781 -4.516 -2.182 1.00 69.94 82 SER A O 1
ATOM 661 N N . THR A 1 83 ? -13.556 -4.637 -2.367 1.00 75.12 83 THR A N 1
ATOM 662 C CA . THR A 1 83 ? -13.352 -5.229 -1.035 1.00 75.12 83 THR A CA 1
ATOM 663 C C . THR A 1 83 ? -13.691 -4.248 0.090 1.00 75.12 83 THR A C 1
ATOM 665 O O . THR A 1 83 ? -14.353 -4.639 1.057 1.00 75.12 83 THR A O 1
ATOM 668 N N . SER A 1 84 ? -13.330 -2.968 -0.035 1.00 78.06 84 SER A N 1
ATOM 669 C CA . SER A 1 84 ? -13.680 -1.942 0.958 1.00 78.06 84 SER A CA 1
ATOM 670 C C . SER A 1 84 ? -15.195 -1.694 1.031 1.00 78.06 84 SER A C 1
ATOM 672 O O . SER A 1 84 ? -15.765 -1.632 2.122 1.00 78.06 84 SER A O 1
ATOM 674 N N . PHE A 1 85 ? -15.893 -1.672 -0.107 1.00 82.00 85 PHE A N 1
ATOM 675 C CA . PHE A 1 85 ? -17.352 -1.547 -0.128 1.00 82.00 85 PHE A CA 1
ATOM 676 C C . PHE A 1 85 ? -18.053 -2.758 0.512 1.00 82.00 85 PHE A C 1
ATOM 678 O O . PHE A 1 85 ? -18.915 -2.596 1.380 1.00 82.00 85 PHE A O 1
ATOM 685 N N . ILE A 1 86 ? -17.644 -3.981 0.147 1.00 86.12 86 ILE A N 1
ATOM 686 C CA . ILE A 1 86 ? -18.205 -5.228 0.695 1.00 86.12 86 ILE A CA 1
ATOM 687 C C . ILE A 1 86 ? -17.982 -5.315 2.210 1.00 86.12 86 ILE A C 1
ATOM 689 O O . ILE A 1 86 ? -18.891 -5.677 2.960 1.00 86.12 86 ILE A O 1
ATOM 693 N N . THR A 1 87 ? -16.784 -4.966 2.685 1.00 86.94 87 THR A N 1
ATOM 694 C CA . THR A 1 87 ? -16.464 -4.989 4.121 1.00 86.94 87 THR A CA 1
ATOM 695 C C . THR A 1 87 ? -17.278 -3.968 4.912 1.00 86.94 87 THR A C 1
ATOM 697 O O . THR A 1 87 ? -17.781 -4.305 5.984 1.00 86.94 87 THR A O 1
ATOM 700 N N . ASN A 1 88 ? -17.489 -2.764 4.378 1.00 86.81 88 ASN A N 1
ATOM 701 C CA . ASN A 1 88 ? -18.333 -1.753 5.015 1.00 86.81 88 ASN A CA 1
ATOM 702 C C . ASN A 1 88 ? -19.803 -2.186 5.080 1.00 86.81 88 ASN A C 1
ATOM 704 O O . ASN A 1 88 ? -20.425 -2.079 6.138 1.00 86.81 88 ASN A O 1
ATOM 708 N N . LYS A 1 89 ? -20.346 -2.759 3.997 1.00 92.69 89 LYS A N 1
ATOM 709 C CA . LYS A 1 89 ? -21.710 -3.315 4.002 1.00 92.69 89 LYS A CA 1
ATOM 710 C C . LYS A 1 89 ? -21.856 -4.458 5.008 1.00 92.69 89 LYS A C 1
ATOM 712 O O . LYS A 1 89 ? -22.837 -4.488 5.746 1.00 92.69 89 LYS A O 1
ATOM 717 N N . ARG A 1 90 ? -20.856 -5.339 5.119 1.00 93.44 90 ARG A N 1
ATOM 718 C CA . ARG A 1 90 ? -20.840 -6.414 6.125 1.00 93.44 90 ARG A CA 1
ATOM 719 C C . ARG A 1 90 ? -20.822 -5.868 7.557 1.00 93.44 90 ARG A C 1
ATOM 721 O O . ARG A 1 90 ? -21.568 -6.360 8.397 1.00 93.44 90 ARG A O 1
ATOM 728 N N . LYS A 1 91 ? -20.019 -4.835 7.843 1.00 93.50 91 LYS A N 1
ATOM 729 C CA . LYS A 1 91 ? -20.013 -4.168 9.160 1.00 93.50 91 LYS A CA 1
ATOM 730 C C . LYS A 1 91 ? -21.379 -3.576 9.500 1.00 93.50 91 LYS A C 1
ATOM 732 O O . LYS A 1 91 ? -21.845 -3.753 10.620 1.00 93.50 91 LYS A O 1
ATOM 737 N N . HIS A 1 92 ? -22.024 -2.923 8.535 1.00 94.44 92 HIS A N 1
ATOM 738 C CA . HIS A 1 92 ? -23.347 -2.338 8.730 1.00 94.44 92 HIS A CA 1
ATOM 739 C C . HIS A 1 92 ? -24.419 -3.403 9.014 1.00 94.44 92 HIS A C 1
ATOM 741 O O . HIS A 1 92 ? -25.172 -3.263 9.970 1.00 94.44 92 HIS A O 1
ATOM 747 N N . ILE A 1 93 ? -24.426 -4.513 8.266 1.00 95.12 93 ILE A N 1
ATOM 748 C CA . ILE A 1 93 ? -25.324 -5.654 8.528 1.00 95.12 93 ILE A CA 1
ATOM 749 C C . ILE A 1 93 ? -25.109 -6.212 9.941 1.00 95.12 93 ILE A C 1
ATOM 751 O O . ILE A 1 93 ? -26.072 -6.451 10.665 1.00 95.12 93 ILE A O 1
ATOM 755 N N . ASN A 1 94 ? -23.853 -6.379 10.364 1.00 94.44 94 ASN A N 1
ATOM 756 C CA . ASN A 1 94 ? -23.544 -6.875 11.706 1.00 94.44 94 ASN A CA 1
ATOM 757 C C . ASN A 1 94 ? -24.008 -5.911 12.808 1.00 94.44 94 ASN A C 1
ATOM 759 O O . ASN A 1 94 ? -24.426 -6.362 13.872 1.00 94.44 94 ASN A O 1
ATOM 763 N N . PHE A 1 95 ? -23.930 -4.600 12.570 1.00 94.06 95 PHE A N 1
ATOM 764 C CA . PHE A 1 95 ? -24.440 -3.589 13.495 1.00 94.06 95 PHE A CA 1
ATOM 765 C C . PHE A 1 95 ? -25.967 -3.673 13.624 1.00 94.06 95 PHE A C 1
ATOM 767 O O . PHE A 1 95 ? -26.467 -3.840 14.733 1.00 94.06 95 PHE A O 1
ATOM 774 N N . LEU A 1 96 ? -26.687 -3.689 12.498 1.00 93.50 96 LEU A N 1
ATOM 775 C CA . LEU A 1 96 ? -28.148 -3.839 12.478 1.00 93.50 96 LEU A CA 1
ATOM 776 C C . LEU A 1 96 ? -28.599 -5.135 13.164 1.00 93.50 96 LEU A C 1
ATOM 778 O O . LEU A 1 96 ? -29.544 -5.140 13.947 1.00 93.50 96 LEU A O 1
ATOM 782 N N . SER A 1 97 ? -27.886 -6.240 12.926 1.00 94.19 97 SER A N 1
ATOM 783 C CA . SER A 1 97 ? -28.177 -7.514 13.585 1.00 94.19 97 SER A CA 1
ATOM 784 C C . SER A 1 97 ? -28.060 -7.425 15.108 1.00 94.19 97 SER A C 1
ATOM 786 O O . SER A 1 97 ? -28.825 -8.092 15.802 1.00 94.19 97 SER A O 1
ATOM 788 N N . LYS A 1 98 ? -27.117 -6.636 15.639 1.00 88.81 98 LYS A N 1
ATOM 789 C CA . LYS A 1 98 ? -26.990 -6.414 17.086 1.00 88.81 98 LYS A CA 1
ATOM 790 C C . LYS A 1 98 ? -28.113 -5.532 17.617 1.00 88.81 98 LYS A C 1
ATOM 792 O O . LYS A 1 98 ? -28.682 -5.861 18.649 1.00 88.81 98 LYS A O 1
ATOM 797 N N . GLU A 1 99 ? -28.471 -4.460 16.911 1.00 90.06 99 GLU A N 1
ATOM 798 C CA . GLU A 1 99 ? -29.599 -3.603 17.306 1.00 90.06 99 GLU A CA 1
ATOM 799 C C . GLU A 1 99 ? -30.911 -4.386 17.396 1.00 90.06 99 GLU A C 1
ATOM 801 O O . GLU A 1 99 ? -31.631 -4.252 18.381 1.00 90.06 99 GLU A O 1
ATOM 806 N N . ILE A 1 100 ? -31.183 -5.270 16.430 1.00 89.69 100 ILE A N 1
ATOM 807 C CA . ILE A 1 100 ? -32.358 -6.155 16.460 1.00 89.69 100 ILE A CA 1
ATOM 808 C C . ILE A 1 100 ? -32.324 -7.079 17.685 1.00 89.69 100 ILE A C 1
ATOM 810 O O . ILE A 1 100 ? -33.353 -7.286 18.327 1.00 89.69 100 ILE A O 1
ATOM 814 N N . GLN A 1 101 ? -31.156 -7.628 18.039 1.00 87.75 101 GLN A N 1
ATOM 815 C CA . GLN A 1 101 ? -31.016 -8.449 19.246 1.00 87.75 101 GLN A CA 1
ATOM 816 C C . GLN A 1 101 ? -31.302 -7.643 20.519 1.00 87.75 101 GLN A C 1
ATOM 818 O O . GLN A 1 101 ? -32.050 -8.122 21.368 1.00 87.75 101 GLN A O 1
ATOM 823 N N . TYR A 1 102 ? -30.766 -6.424 20.639 1.00 82.81 102 TYR A N 1
ATOM 824 C CA . TYR A 1 102 ? -31.028 -5.555 21.790 1.00 82.81 102 TYR A CA 1
ATOM 825 C C . TYR A 1 102 ? -32.505 -5.172 21.896 1.00 82.81 102 TYR A C 1
ATOM 827 O O . TYR A 1 102 ? -33.090 -5.335 22.964 1.00 82.81 102 TYR A O 1
ATOM 835 N N . LYS A 1 103 ? -33.129 -4.759 20.785 1.00 84.56 103 LYS A N 1
ATOM 836 C CA . LYS A 1 103 ? -34.572 -4.482 20.702 1.00 84.56 103 LYS A CA 1
ATOM 837 C C . LYS A 1 103 ? -35.409 -5.672 21.160 1.00 84.56 103 LYS A C 1
ATOM 839 O O . LYS A 1 103 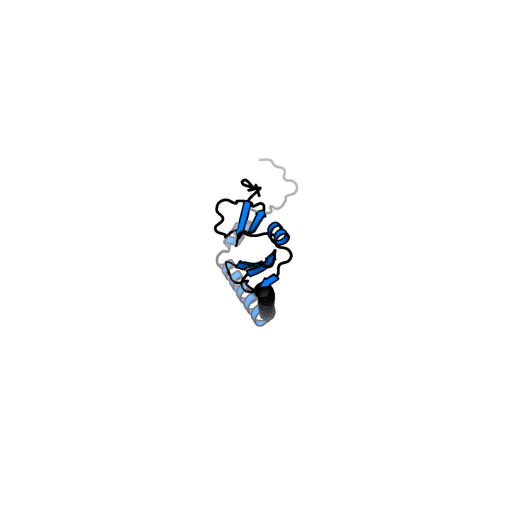? -36.315 -5.510 21.967 1.00 84.56 103 LYS A O 1
ATOM 844 N N . ARG A 1 104 ? -35.064 -6.881 20.710 1.00 88.25 104 ARG A N 1
ATOM 845 C CA . ARG A 1 104 ? -35.769 -8.108 21.101 1.00 88.25 104 ARG A CA 1
ATOM 846 C C . ARG A 1 104 ? -35.650 -8.398 22.599 1.00 88.25 104 ARG A C 1
ATOM 848 O O . ARG A 1 104 ? -36.619 -8.849 23.199 1.00 88.25 104 ARG A O 1
ATOM 855 N N . ILE A 1 105 ? -34.483 -8.158 23.200 1.00 82.88 105 ILE A N 1
ATOM 856 C CA . ILE A 1 105 ? -34.284 -8.316 24.651 1.00 82.88 105 ILE A CA 1
ATOM 857 C C . ILE A 1 105 ? -35.102 -7.272 25.419 1.00 82.88 105 ILE A C 1
ATOM 859 O O . ILE A 1 105 ? -35.756 -7.619 26.397 1.00 82.88 105 ILE A O 1
ATOM 863 N N . GLU A 1 106 ? -35.102 -6.016 24.969 1.00 82.81 106 GLU A N 1
ATOM 864 C CA . GLU A 1 106 ? -35.900 -4.940 25.565 1.00 82.81 106 GLU A CA 1
ATOM 865 C C . GLU A 1 106 ? -37.401 -5.272 25.527 1.00 82.81 106 GLU A C 1
ATOM 867 O O . GLU A 1 106 ? -38.075 -5.211 26.553 1.00 82.81 106 GLU A O 1
ATOM 872 N N . GLU A 1 107 ? -37.909 -5.725 24.379 1.00 83.44 107 GLU A N 1
ATOM 873 C CA . GLU A 1 107 ? -39.294 -6.184 24.216 1.00 83.44 107 GLU A CA 1
ATOM 874 C C . GLU A 1 107 ? -39.620 -7.385 25.118 1.00 83.44 107 GLU A C 1
ATOM 876 O O . GLU A 1 107 ? -40.688 -7.439 25.728 1.00 83.44 107 GLU A O 1
ATOM 881 N N . GLN A 1 108 ? -38.696 -8.341 25.255 1.00 78.31 108 GLN A N 1
ATOM 882 C CA . GLN A 1 108 ? -38.869 -9.486 26.153 1.00 78.31 108 GLN A CA 1
ATOM 883 C C . GLN A 1 108 ? -38.894 -9.066 27.6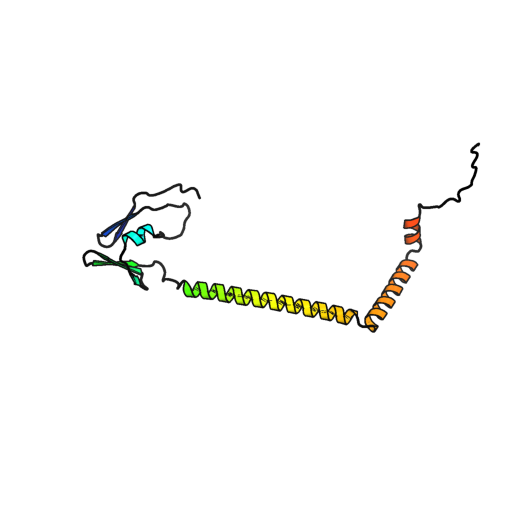28 1.00 78.31 108 GLN A C 1
ATOM 885 O O . GLN A 1 108 ? -39.715 -9.578 28.385 1.00 78.31 108 GLN A O 1
ATOM 890 N N . LEU A 1 109 ? -38.061 -8.109 28.038 1.00 77.56 109 LEU A N 1
ATOM 891 C CA . LEU A 1 109 ? -38.043 -7.571 29.403 1.00 77.56 109 LEU A CA 1
ATOM 892 C C . LEU A 1 109 ? -39.311 -6.778 29.757 1.00 77.56 109 LEU A C 1
ATOM 894 O O . LEU A 1 109 ? -39.621 -6.626 30.939 1.00 77.56 109 LEU A O 1
ATOM 898 N N . GLN A 1 110 ? -40.070 -6.301 28.767 1.00 79.94 110 GLN A N 1
ATOM 899 C CA . GLN A 1 110 ? -41.381 -5.679 28.988 1.00 79.94 110 GLN A CA 1
ATOM 900 C C . GLN A 1 110 ? -42.519 -6.690 29.208 1.00 79.94 110 GLN A C 1
ATOM 902 O O . GLN A 1 110 ? -43.644 -6.296 29.521 1.00 79.94 110 GLN A O 1
ATOM 907 N N . ASN A 1 111 ? -42.264 -7.996 29.080 1.00 85.12 111 ASN A N 1
ATOM 908 C CA . ASN A 1 111 ? -43.273 -9.013 29.355 1.00 85.12 111 ASN A CA 1
ATOM 909 C C . ASN A 1 111 ? -43.652 -9.021 30.848 1.00 85.12 111 ASN A C 1
ATOM 911 O O . ASN A 1 111 ? -42.811 -9.281 31.711 1.00 85.12 111 ASN A O 1
ATOM 915 N N . LYS A 1 112 ? -44.940 -8.798 31.145 1.00 82.44 112 LYS A N 1
ATOM 916 C CA . LYS A 1 112 ? -45.476 -8.743 32.517 1.00 82.44 112 LYS A CA 1
ATOM 917 C C . LYS A 1 112 ? -45.149 -9.987 33.345 1.00 82.44 112 LYS A C 1
ATOM 919 O O . LYS A 1 112 ? -44.729 -9.845 34.487 1.00 82.44 112 LYS A O 1
ATOM 924 N N . ASN A 1 113 ? -45.240 -11.181 32.757 1.00 80.69 113 ASN A N 1
ATOM 925 C CA . ASN A 1 113 ? -44.953 -12.433 33.463 1.00 80.69 113 ASN A CA 1
ATOM 926 C C . ASN A 1 113 ? -43.472 -12.529 33.866 1.00 80.69 113 ASN A C 1
ATOM 928 O O . ASN A 1 113 ? -43.147 -13.018 34.948 1.00 80.69 113 ASN A O 1
ATOM 932 N N . LEU A 1 114 ? -42.559 -12.053 33.008 1.00 80.81 114 LEU A N 1
ATOM 933 C CA . LEU A 1 114 ? -41.127 -12.027 33.320 1.00 80.81 114 LEU A CA 1
ATOM 934 C C . LEU A 1 114 ? -40.819 -10.998 34.409 1.00 80.81 114 LEU A C 1
ATOM 936 O O . LEU A 1 114 ? -40.073 -11.313 35.331 1.00 80.81 114 LEU A O 1
ATOM 940 N N . GLN A 1 115 ? -41.426 -9.811 34.356 1.00 85.38 115 GLN A N 1
ATOM 941 C CA . GLN A 1 115 ? -41.254 -8.797 35.402 1.00 85.38 115 GLN A CA 1
ATOM 942 C C . GLN A 1 115 ? -41.794 -9.253 36.760 1.00 85.38 115 GLN A C 1
ATOM 944 O O . GLN A 1 115 ? -41.130 -9.060 37.776 1.00 85.38 115 GLN A O 1
ATOM 949 N N . GLU A 1 116 ? -42.960 -9.901 36.785 1.00 87.19 116 GLU A N 1
ATOM 950 C CA . GLU A 1 116 ? -43.519 -10.493 38.003 1.00 87.19 116 GLU A CA 1
ATOM 951 C C . GLU A 1 116 ? -42.599 -11.577 38.568 1.00 87.19 116 GLU A C 1
ATOM 953 O O . GLU A 1 116 ? -42.315 -11.581 39.763 1.00 87.19 116 GLU A O 1
ATOM 958 N N . THR A 1 117 ? -42.049 -12.440 37.711 1.00 87.06 117 THR A N 1
ATOM 959 C CA . THR A 1 117 ? -41.104 -13.483 38.138 1.00 87.06 117 THR A CA 1
ATOM 960 C C . THR A 1 117 ? -39.807 -12.883 38.690 1.00 87.06 117 THR A C 1
ATOM 962 O O . THR A 1 117 ? -39.325 -13.325 39.730 1.00 87.06 117 THR A O 1
ATOM 965 N N . ILE A 1 118 ? -39.258 -11.846 38.043 1.00 87.62 118 ILE A N 1
ATOM 966 C CA . ILE A 1 118 ? -38.076 -11.113 38.531 1.00 87.62 118 ILE A CA 1
ATOM 967 C C . ILE A 1 118 ? -38.360 -10.498 39.903 1.00 87.62 118 ILE A C 1
ATOM 969 O O . ILE A 1 118 ? -37.524 -10.598 40.797 1.00 87.62 118 ILE A O 1
ATOM 973 N N . LYS A 1 119 ? -39.543 -9.902 40.089 1.00 90.75 119 LYS A N 1
ATOM 974 C CA . LYS A 1 119 ? -39.947 -9.320 41.369 1.00 90.75 119 LYS A CA 1
ATOM 975 C C . LYS A 1 119 ? -40.035 -10.381 42.467 1.00 90.75 119 LYS A C 1
ATOM 977 O O . LYS A 1 119 ? -39.425 -10.210 43.511 1.00 90.75 119 LYS A O 1
ATOM 982 N N . VAL A 1 120 ? -40.692 -11.510 42.196 1.00 93.00 120 VAL A N 1
ATOM 983 C CA . VAL A 1 120 ? -40.792 -12.635 43.145 1.00 93.00 120 VAL A CA 1
ATOM 984 C C . VAL A 1 120 ? -39.411 -13.177 43.528 1.00 93.00 120 VAL A C 1
ATOM 986 O O . VAL A 1 120 ? -39.172 -13.498 44.691 1.00 93.00 120 VAL A O 1
ATOM 989 N N . ILE A 1 121 ? -38.489 -13.281 42.567 1.00 90.62 121 ILE A N 1
ATOM 990 C CA . ILE A 1 121 ? -37.115 -13.729 42.826 1.00 90.62 121 ILE A CA 1
ATOM 991 C C . ILE A 1 121 ? -36.351 -12.698 43.665 1.00 90.62 121 ILE A C 1
ATOM 993 O O . ILE A 1 121 ? -35.689 -13.090 44.622 1.00 90.62 121 ILE A O 1
ATOM 997 N N . ASN A 1 122 ? -36.461 -11.403 43.352 1.00 90.06 122 ASN A N 1
ATOM 998 C CA . ASN A 1 122 ? -35.843 -10.339 44.146 1.00 90.06 122 ASN A CA 1
ATOM 999 C C . ASN A 1 122 ? -36.352 -10.346 45.589 1.00 90.06 122 ASN A C 1
ATOM 1001 O O . ASN A 1 122 ? -35.536 -10.360 46.506 1.00 90.06 122 ASN A O 1
ATOM 1005 N N . ASP A 1 123 ? -37.668 -10.435 45.788 1.00 90.38 123 ASP A N 1
ATOM 1006 C CA . ASP A 1 123 ? -38.282 -10.493 47.119 1.00 90.38 123 ASP A CA 1
ATOM 1007 C C . ASP A 1 123 ? -37.765 -11.709 47.912 1.00 90.38 123 ASP A C 1
ATOM 1009 O O . ASP A 1 123 ? -37.535 -11.640 49.121 1.00 90.38 123 ASP A O 1
ATOM 1013 N N . LYS A 1 124 ? -37.530 -12.837 47.227 1.00 89.75 124 LYS A N 1
ATOM 1014 C CA . LYS A 1 124 ? -36.974 -14.047 47.841 1.00 89.75 124 LYS A CA 1
ATOM 1015 C C . LYS A 1 124 ? -35.499 -13.890 48.220 1.00 89.75 124 LYS A C 1
ATOM 1017 O O . LYS A 1 124 ? -35.120 -14.310 49.309 1.00 89.75 124 LYS A O 1
ATOM 1022 N N . ILE A 1 125 ? -34.688 -13.272 47.360 1.00 85.44 125 ILE A N 1
ATOM 1023 C CA . ILE A 1 125 ? -33.268 -12.996 47.632 1.00 85.44 125 ILE A CA 1
ATOM 1024 C C . ILE A 1 125 ? -33.129 -12.000 48.787 1.00 85.44 125 ILE A C 1
ATOM 1026 O O . ILE A 1 125 ? -32.326 -12.226 49.689 1.00 85.44 125 ILE A O 1
ATOM 1030 N N . GLU A 1 126 ? -33.914 -10.920 48.789 1.00 81.56 126 GLU A N 1
ATOM 1031 C CA . GLU A 1 126 ? -33.934 -9.953 49.890 1.00 81.56 126 GLU A CA 1
ATOM 1032 C C . GLU A 1 126 ? -34.286 -10.639 51.207 1.00 81.56 126 GLU A C 1
ATOM 1034 O O . GLU A 1 126 ? -33.574 -10.476 52.197 1.00 81.56 126 GLU A O 1
ATOM 1039 N N . LYS A 1 127 ? -35.327 -11.476 51.201 1.00 81.19 127 LYS A N 1
ATOM 1040 C CA . LYS A 1 127 ? -35.736 -12.238 52.377 1.00 81.19 127 LYS A CA 1
ATOM 1041 C C . LYS A 1 127 ? -34.642 -13.193 52.862 1.00 81.19 127 LYS A C 1
ATOM 1043 O O . LYS A 1 127 ? -34.321 -13.169 54.045 1.00 81.19 127 LYS A O 1
ATOM 1048 N N . GLU A 1 128 ? -34.021 -13.969 51.974 1.00 81.44 128 GLU A N 1
ATOM 1049 C CA . GLU A 1 128 ? -32.927 -14.883 52.336 1.00 81.44 128 GLU A CA 1
ATOM 1050 C C . GLU A 1 128 ? -31.705 -14.134 52.895 1.00 81.44 128 GLU A C 1
ATOM 1052 O O . GLU A 1 128 ? -31.123 -14.567 53.887 1.00 81.44 128 GLU A O 1
ATOM 1057 N N . ILE A 1 129 ? -31.330 -12.984 52.325 1.00 74.94 129 ILE A N 1
ATOM 1058 C CA . ILE A 1 129 ? -30.221 -12.155 52.831 1.00 74.94 129 ILE A CA 1
ATOM 1059 C C . ILE A 1 129 ? -30.558 -11.562 54.207 1.00 74.94 129 ILE A C 1
ATOM 1061 O O . ILE A 1 129 ? -29.712 -11.566 55.107 1.00 74.94 129 ILE A O 1
ATOM 1065 N N . CYS A 1 130 ? -31.782 -11.060 54.383 1.00 63.72 130 CYS A N 1
ATOM 1066 C CA . CYS A 1 130 ? -32.257 -10.510 55.651 1.00 63.72 130 CYS A CA 1
ATOM 1067 C C . CYS A 1 130 ? -32.375 -11.580 56.749 1.00 63.72 130 CYS A C 1
ATOM 1069 O O . CYS A 1 130 ? -32.129 -11.277 57.917 1.00 63.72 130 CYS A O 1
ATOM 1071 N N . GLU A 1 131 ? -32.697 -12.823 56.387 1.00 65.94 131 GLU A N 1
ATOM 1072 C CA . GLU A 1 131 ? -32.763 -13.966 57.303 1.00 65.94 131 GLU A CA 1
ATOM 1073 C C . GLU A 1 131 ? -31.372 -14.527 57.646 1.00 65.94 131 GLU A C 1
ATOM 1075 O O . GLU A 1 131 ? -31.112 -14.849 58.806 1.00 65.94 131 GLU A O 1
ATOM 1080 N N . LEU A 1 132 ? -30.447 -14.596 56.679 1.00 63.78 132 LEU A N 1
ATOM 1081 C CA . LEU A 1 132 ? -29.087 -15.118 56.883 1.00 63.78 132 LEU A CA 1
ATOM 1082 C C . LEU A 1 132 ? -28.204 -14.201 57.734 1.00 63.78 132 LEU A C 1
ATOM 1084 O O . LEU A 1 132 ? -27.244 -14.677 58.344 1.00 63.78 132 LEU A O 1
ATOM 1088 N N . ASN A 1 133 ? -28.480 -12.893 57.789 1.00 59.09 133 ASN A N 1
ATOM 1089 C CA . ASN A 1 133 ? -27.713 -12.006 58.656 1.00 59.09 133 ASN A CA 1
ATOM 1090 C C . ASN A 1 133 ? -28.499 -10.769 59.126 1.00 59.09 133 ASN A C 1
ATOM 1092 O O . ASN A 1 133 ? -28.300 -9.675 58.584 1.00 59.09 133 ASN A O 1
ATOM 1096 N N . PRO A 1 134 ? -29.282 -10.875 60.219 1.00 54.44 134 PRO A N 1
ATOM 1097 C CA . PRO A 1 134 ? -29.836 -9.699 60.892 1.00 54.44 134 PRO A CA 1
ATOM 1098 C C . PRO A 1 134 ? -28.714 -8.718 61.268 1.00 54.44 134 PRO A C 1
ATOM 1100 O O . PRO A 1 134 ? -28.835 -7.502 61.134 1.00 54.44 134 PRO A O 1
ATOM 1103 N N . THR A 1 135 ? -27.565 -9.260 61.674 1.00 52.12 135 THR A N 1
ATOM 1104 C CA . THR A 1 135 ? -26.365 -8.537 62.106 1.00 52.12 135 THR A CA 1
ATOM 1105 C C . THR A 1 135 ? -25.676 -7.734 61.003 1.00 52.12 135 THR A C 1
ATOM 1107 O O . THR A 1 135 ? -24.965 -6.797 61.342 1.00 52.12 135 THR A O 1
ATOM 1110 N N . ALA A 1 136 ? -25.858 -8.032 59.709 1.00 51.81 136 ALA A N 1
ATOM 1111 C CA . ALA A 1 136 ? -25.177 -7.311 58.623 1.00 51.81 136 ALA A CA 1
ATOM 1112 C C . ALA A 1 136 ? -25.694 -5.875 58.475 1.00 51.81 136 ALA A C 1
ATOM 1114 O O . ALA A 1 136 ? -24.917 -4.954 58.210 1.00 51.81 136 ALA A O 1
ATOM 1115 N N . PHE A 1 137 ? -26.995 -5.675 58.698 1.00 53.06 137 PHE A N 1
ATOM 1116 C CA . PHE A 1 137 ? -27.604 -4.349 58.712 1.00 53.06 137 PHE A CA 1
ATOM 1117 C C . PHE A 1 137 ? -27.248 -3.598 60.007 1.00 53.06 137 PHE A C 1
ATOM 1119 O O . PHE A 1 137 ? -26.816 -2.445 59.954 1.00 53.06 137 PHE A O 1
ATOM 1126 N N . TRP A 1 138 ? -27.286 -4.284 61.160 1.00 53.62 138 TRP A N 1
ATOM 1127 C CA . TRP A 1 138 ? -26.846 -3.725 62.447 1.00 53.62 138 TRP A CA 1
ATOM 1128 C C . TRP A 1 138 ? -25.348 -3.377 62.479 1.00 53.62 138 TRP A C 1
ATOM 1130 O O . TRP A 1 138 ? -24.971 -2.397 63.112 1.00 53.62 138 TRP A O 1
ATOM 1140 N N . HIS A 1 139 ? -24.480 -4.105 61.764 1.00 53.62 139 HIS A N 1
ATOM 1141 C CA . HIS A 1 139 ? -23.044 -3.804 61.708 1.00 53.62 139 HIS A CA 1
ATOM 1142 C C . HIS A 1 139 ? -22.719 -2.544 60.899 1.00 53.62 139 HIS A C 1
ATOM 1144 O O . HIS A 1 139 ? -21.773 -1.844 61.251 1.00 53.62 139 HIS A O 1
ATOM 1150 N N . ARG A 1 140 ? -23.503 -2.221 59.859 1.00 54.53 140 ARG A N 1
ATOM 1151 C CA . ARG A 1 140 ? -23.342 -0.974 59.083 1.00 54.53 140 ARG A CA 1
ATOM 1152 C C . ARG A 1 140 ? -23.834 0.264 59.837 1.00 54.53 140 ARG A C 1
ATOM 1154 O O . ARG A 1 140 ? -23.357 1.359 59.569 1.00 54.53 140 ARG A O 1
ATOM 1161 N N . LYS A 1 141 ? -24.757 0.084 60.787 1.00 53.84 141 LYS A N 1
ATOM 1162 C CA . LYS A 1 141 ? -25.334 1.135 61.646 1.00 53.84 141 LYS A CA 1
ATOM 1163 C C . LYS A 1 141 ? -24.757 1.160 63.074 1.00 53.84 141 LYS A C 1
ATOM 1165 O O . LYS A 1 141 ? -25.197 1.966 63.884 1.00 53.84 141 LYS A O 1
ATOM 1170 N N . LYS A 1 142 ? -23.756 0.327 63.392 1.00 52.19 142 LYS A N 1
ATOM 1171 C CA . LYS A 1 142 ? -23.223 0.097 64.757 1.00 52.19 142 LYS A CA 1
ATOM 1172 C C . LYS A 1 142 ? -22.530 1.305 65.421 1.00 52.19 142 LYS A C 1
ATOM 1174 O O . LYS A 1 142 ? -22.055 1.159 66.541 1.00 52.19 142 LYS A O 1
ATOM 1179 N N . TYR A 1 143 ? -22.471 2.468 64.767 1.00 53.62 143 TYR A N 1
ATOM 1180 C CA . TYR A 1 143 ? -21.810 3.677 65.282 1.00 53.62 143 TYR A CA 1
ATOM 1181 C C . TYR A 1 143 ? -22.637 4.962 65.150 1.00 53.62 143 TYR A C 1
ATOM 1183 O O . TYR A 1 143 ? -22.062 6.044 65.174 1.00 53.62 143 TYR A O 1
ATOM 1191 N N . GLU A 1 144 ? -23.962 4.890 65.022 1.00 60.16 144 GLU A N 1
ATOM 1192 C CA . GLU A 1 144 ? -24.770 6.113 65.072 1.00 60.16 144 GLU A CA 1
ATOM 1193 C C . GLU A 1 144 ? -25.928 5.950 66.051 1.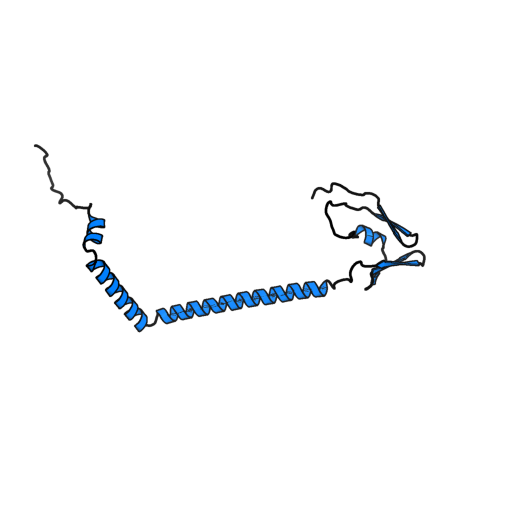00 60.16 144 GLU A C 1
ATOM 1195 O O . GLU A 1 144 ? -26.957 5.340 65.763 1.00 60.16 144 GLU A O 1
ATOM 1200 N N . VAL A 1 145 ? -25.700 6.480 67.251 1.00 54.72 145 VAL A N 1
ATOM 1201 C CA . VAL A 1 145 ? -26.694 6.628 68.308 1.00 54.72 145 VAL A CA 1
ATOM 1202 C C . VAL A 1 145 ? -27.059 8.107 6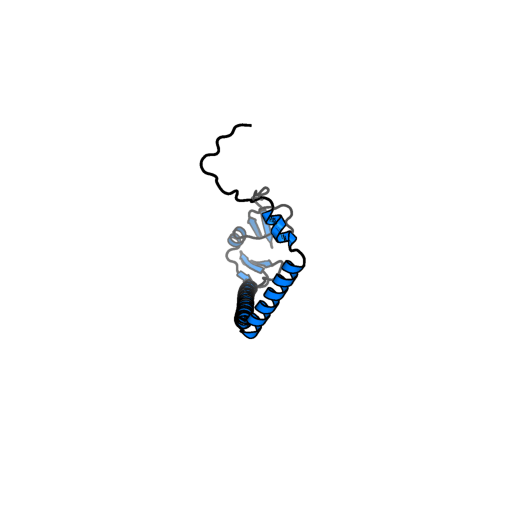8.335 1.00 54.72 145 VAL A C 1
ATOM 1204 O O . VAL A 1 145 ? -26.221 8.934 68.687 1.00 54.72 145 VAL A O 1
ATOM 1207 N N . SER A 1 146 ? -28.287 8.464 67.957 1.00 61.47 146 SER A N 1
ATOM 1208 C CA . SER A 1 146 ? -28.793 9.806 68.246 1.00 61.47 146 SER A CA 1
ATOM 1209 C C . SER A 1 146 ? -29.148 9.858 69.729 1.00 61.47 146 SER A C 1
ATOM 1211 O O . SER A 1 146 ? -30.136 9.254 70.156 1.00 61.47 146 SER A O 1
ATOM 1213 N N . LEU A 1 147 ? -28.325 10.537 70.522 1.00 56.41 147 LEU A N 1
ATOM 1214 C CA . LEU A 1 147 ? -28.662 10.828 71.909 1.00 56.41 147 LEU A CA 1
ATOM 1215 C C . LEU A 1 147 ? -29.779 11.884 71.945 1.00 56.41 147 LEU A C 1
ATOM 1217 O O . LEU A 1 147 ? -29.739 12.825 71.147 1.00 56.41 147 LEU A O 1
ATOM 1221 N N . PRO A 1 148 ? -30.770 11.757 72.843 1.00 59.00 148 PRO A N 1
ATOM 1222 C CA . PRO A 1 148 ? -31.722 12.831 73.073 1.00 59.00 148 PRO A CA 1
ATOM 1223 C C . PRO A 1 148 ? -30.966 14.049 73.613 1.00 59.00 148 PRO A C 1
ATOM 1225 O O . PRO A 1 148 ? -30.221 13.947 74.587 1.00 59.00 148 PRO A O 1
ATOM 1228 N N . TYR A 1 149 ? -31.133 15.191 72.949 1.00 59.44 149 TYR A N 1
ATOM 1229 C CA . TYR A 1 149 ? -30.601 16.464 73.418 1.00 59.44 149 TYR A CA 1
ATOM 1230 C C . TYR A 1 149 ? -31.351 16.865 74.690 1.00 59.44 149 TYR A C 1
ATOM 1232 O O . TYR A 1 149 ? -32.580 16.949 74.684 1.00 59.44 149 TYR A O 1
ATOM 1240 N N . ILE A 1 150 ? -30.614 17.051 75.781 1.00 67.44 150 ILE A N 1
ATOM 1241 C CA . ILE A 1 150 ? -31.144 17.592 77.029 1.00 67.44 150 ILE A CA 1
ATOM 1242 C C . ILE A 1 150 ? -30.743 19.063 77.049 1.00 67.44 150 ILE A C 1
ATOM 1244 O O . ILE A 1 150 ? -29.553 19.377 77.101 1.00 67.44 150 ILE A O 1
ATOM 1248 N N . ASP A 1 151 ? -31.729 19.952 76.979 1.00 59.22 151 ASP A N 1
ATOM 1249 C CA . ASP A 1 151 ? -31.517 21.377 77.214 1.00 59.22 151 ASP A CA 1
ATOM 1250 C C . ASP A 1 151 ? -31.071 21.588 78.675 1.00 59.22 151 ASP A C 1
ATOM 1252 O O . ASP A 1 151 ? -31.735 21.109 79.596 1.00 59.22 151 ASP A O 1
ATOM 1256 N N . ASN A 1 152 ? -29.963 22.317 78.869 1.00 61.34 152 ASN A N 1
ATOM 1257 C CA . ASN A 1 152 ? -29.323 22.668 80.155 1.00 61.34 152 ASN A CA 1
ATOM 1258 C C . ASN A 1 152 ? -28.560 21.531 80.869 1.00 61.34 152 ASN A C 1
ATOM 1260 O O . ASN A 1 152 ? -28.889 21.135 81.986 1.00 61.34 152 ASN A O 1
ATOM 1264 N N . PHE A 1 153 ? -27.510 21.008 80.230 1.00 64.44 153 PHE A N 1
ATOM 1265 C CA . PHE A 1 153 ? -26.556 20.107 80.883 1.00 64.44 153 PHE A CA 1
ATOM 1266 C C . PHE A 1 153 ? -25.493 20.901 81.668 1.00 64.44 153 PHE A C 1
ATOM 1268 O O . PHE A 1 153 ? -24.499 21.352 81.095 1.00 64.44 153 PHE A O 1
ATOM 1275 N N . ASP A 1 154 ? -25.699 21.046 82.978 1.00 63.78 154 ASP A N 1
ATOM 1276 C CA . ASP A 1 154 ? -24.775 21.710 83.906 1.00 63.78 154 ASP A CA 1
ATOM 1277 C C . ASP A 1 154 ? -23.783 20.668 84.454 1.00 63.78 154 ASP A C 1
ATOM 1279 O O . ASP A 1 154 ? -24.063 19.934 85.401 1.00 63.78 154 ASP A O 1
ATOM 1283 N N . GLY A 1 155 ? -22.649 20.511 83.770 1.00 60.31 155 GLY A N 1
ATOM 1284 C CA . GLY A 1 155 ? -21.662 19.478 84.079 1.00 60.31 155 GLY A CA 1
ATOM 1285 C C . GLY A 1 155 ? -20.878 19.744 85.365 1.00 60.31 155 GLY A C 1
ATOM 1286 O O . GLY A 1 155 ? -19.928 20.518 85.341 1.00 60.31 155 GLY A O 1
ATOM 1287 N N . GLU A 1 156 ? -21.196 19.021 86.438 1.00 44.06 156 GLU A N 1
ATOM 1288 C CA . GLU A 1 156 ? -20.313 18.819 87.593 1.00 44.06 156 GLU A CA 1
ATOM 1289 C C . GLU A 1 156 ? -20.388 17.357 88.071 1.00 44.06 156 GLU A C 1
ATOM 1291 O O . GLU A 1 156 ? -21.470 16.827 88.332 1.00 44.06 156 GLU A O 1
ATOM 1296 N N . PHE A 1 157 ? -19.221 16.716 88.178 1.00 45.06 157 PHE A N 1
ATOM 1297 C CA . PHE A 1 157 ? -18.958 15.546 89.021 1.00 45.06 157 PHE A CA 1
ATOM 1298 C C . PHE A 1 157 ? -17.730 15.849 89.876 1.00 45.06 157 PHE A C 1
ATOM 1300 O O . PHE A 1 157 ? -16.755 16.394 89.306 1.00 45.06 157 PHE A O 1
#

Foldseek 3Di:
DDQPDKAQWDWDDDPRDIDTDIDGDDPPDPDPDDDDPVNVVVQPPWDQDQFAIWGADPNDIDGDGDPDGPPPPVVVVVVVVVVVVVVVVVVVVVVVVVVVVVVVVVVVCPDPVNVVVVVVVVVVVVVVVCVVPVVVVCVVVVPDDDDPDDPDDPDDD

Radius of gyration: 42.09 Å; chains: 1; bounding box: 71×38×126 Å

pLDDT: mean 78.01, std 13.03, range [44.06, 95.12]

Secondary structure (DSSP, 8-state):
-----EEEEEEEEETTEEEEEEEE--TT--SPPP--HHHHHHT-SEEE-SSEEEEEETTEEEEEE-SS----HHHHHHHHHHHHHHHHHHHHHHHHHHHHHHHHHHHHHT-HHHHHHHHHHHHHHHHHHHHH-HHHHHHHSTT---PPP-S------